Protein AF-A0A7S1T5D8-F1 (afdb_monomer_lite)

Sequence (136 aa):
GMKTPPPLPPPQSPDLTASLTPPLKPLHWEKIHRVAQGSLWVRGDGPKSMSPASSLEINSEELQSYFAVDSGKKAAPEAPVARQKRKSTAFLLDVRRTSNCEILLTSLKMSKTEVVAALMEMDEGKLNESAIESLR

Organism: NCBI:txid63592

Radius of gyration: 27.82 Å; chains: 1; bounding box: 82×66×57 Å

Structure (mmCIF, N/CA/C/O backbone):
data_AF-A0A7S1T5D8-F1
#
_entry.id   AF-A0A7S1T5D8-F1
#
loop_
_atom_site.group_PDB
_atom_site.id
_atom_site.type_symbol
_atom_site.label_atom_id
_atom_site.label_alt_id
_atom_site.label_comp_id
_atom_site.label_asym_id
_atom_site.label_entity_id
_atom_site.label_seq_id
_atom_site.pdbx_PDB_ins_code
_atom_site.Cartn_x
_atom_site.Cartn_y
_atom_site.Cartn_z
_atom_site.occupancy
_atom_site.B_iso_or_equiv
_atom_site.auth_seq_id
_atom_site.auth_comp_id
_atom_site.auth_asym_id
_atom_site.auth_atom_id
_atom_site.pdbx_PDB_model_num
ATOM 1 N N . GLY A 1 1 ? 58.047 -56.900 -4.799 1.00 42.66 1 GLY A N 1
ATOM 2 C CA . GLY A 1 1 ? 57.137 -56.069 -3.990 1.00 42.66 1 GLY A CA 1
ATOM 3 C C . GLY A 1 1 ? 56.621 -54.940 -4.850 1.00 42.66 1 GLY A C 1
ATOM 4 O O . GLY A 1 1 ? 57.409 -54.081 -5.219 1.00 42.66 1 GLY A O 1
ATOM 5 N N . MET A 1 2 ? 55.350 -54.991 -5.246 1.00 44.78 2 MET A N 1
ATOM 6 C CA . MET A 1 2 ? 54.724 -53.982 -6.107 1.00 44.78 2 MET A CA 1
ATOM 7 C C . MET A 1 2 ? 54.087 -52.907 -5.218 1.00 44.78 2 MET A C 1
ATOM 9 O O . MET A 1 2 ? 53.241 -53.223 -4.385 1.00 44.78 2 MET A O 1
ATOM 13 N N . LYS A 1 3 ? 54.546 -51.657 -5.339 1.00 48.62 3 LYS A N 1
ATOM 14 C CA . LYS A 1 3 ? 54.055 -50.506 -4.567 1.00 48.62 3 LYS A CA 1
ATOM 15 C C . LYS A 1 3 ? 52.807 -49.953 -5.266 1.00 48.62 3 LYS A C 1
ATOM 17 O O . LYS A 1 3 ? 52.883 -49.571 -6.430 1.00 48.62 3 LYS A O 1
ATOM 22 N N . THR A 1 4 ? 51.669 -49.948 -4.579 1.00 51.81 4 THR A N 1
ATOM 23 C CA . THR A 1 4 ? 50.396 -49.399 -5.071 1.00 51.81 4 THR A CA 1
ATOM 24 C C . THR A 1 4 ? 50.462 -47.869 -5.204 1.00 51.81 4 THR A C 1
ATOM 26 O O . THR A 1 4 ? 51.106 -47.227 -4.369 1.00 51.81 4 THR A O 1
ATOM 29 N N . PRO A 1 5 ? 49.816 -47.268 -6.221 1.00 56.50 5 PRO A N 1
ATOM 30 C CA . PRO A 1 5 ? 49.794 -45.818 -6.407 1.00 56.50 5 PRO A CA 1
ATOM 31 C C . PRO A 1 5 ? 48.958 -45.119 -5.315 1.00 56.50 5 PRO A C 1
ATOM 33 O O . PRO A 1 5 ? 48.063 -45.743 -4.739 1.00 56.50 5 PRO A O 1
ATOM 36 N N . PRO A 1 6 ? 49.249 -43.841 -5.001 1.00 64.62 6 PRO A N 1
ATOM 37 C CA . PRO A 1 6 ? 48.532 -43.096 -3.969 1.00 64.62 6 PRO A CA 1
ATOM 38 C C . PRO A 1 6 ? 47.072 -42.819 -4.377 1.00 64.62 6 PRO A C 1
ATOM 40 O O . PRO A 1 6 ? 46.776 -42.721 -5.570 1.00 64.62 6 PRO A O 1
ATOM 43 N N . PRO A 1 7 ? 46.154 -42.682 -3.403 1.00 58.78 7 PRO A N 1
ATOM 44 C CA . PRO A 1 7 ? 44.745 -42.430 -3.676 1.00 58.78 7 PRO A CA 1
ATOM 45 C C . PRO A 1 7 ? 44.529 -41.028 -4.262 1.00 58.78 7 PRO A C 1
ATOM 47 O O . PRO A 1 7 ? 45.154 -40.056 -3.835 1.00 58.78 7 PRO A O 1
ATOM 50 N N . LEU A 1 8 ? 43.621 -40.937 -5.238 1.00 61.69 8 LEU A N 1
ATOM 51 C CA . LEU A 1 8 ? 43.141 -39.677 -5.811 1.00 61.69 8 LEU A CA 1
ATOM 52 C C . LEU A 1 8 ? 42.489 -38.798 -4.726 1.00 61.69 8 LEU A C 1
ATOM 54 O O . LEU A 1 8 ? 41.802 -39.329 -3.848 1.00 61.69 8 LEU A O 1
ATOM 58 N N . PRO A 1 9 ? 42.658 -37.465 -4.785 1.00 61.59 9 PRO A N 1
ATOM 59 C CA . PRO A 1 9 ? 41.952 -36.555 -3.894 1.00 61.59 9 PRO A CA 1
ATOM 60 C C . PRO A 1 9 ? 40.428 -36.623 -4.128 1.00 61.59 9 PRO A C 1
ATOM 62 O O . PRO A 1 9 ? 39.990 -36.895 -5.250 1.00 61.59 9 PRO A O 1
ATOM 65 N N . PRO A 1 10 ? 39.610 -36.382 -3.087 1.00 63.03 10 PRO A N 1
ATOM 66 C CA . PRO A 1 10 ? 38.154 -36.406 -3.198 1.00 63.03 10 PRO A CA 1
ATOM 67 C C . PRO A 1 10 ? 37.639 -35.314 -4.154 1.00 63.03 10 PRO A C 1
ATOM 69 O O . PRO A 1 10 ? 38.288 -34.274 -4.301 1.00 63.03 10 PRO A O 1
ATOM 72 N N . PRO A 1 11 ? 36.470 -35.518 -4.794 1.00 48.41 11 PRO A N 1
ATOM 73 C CA . PRO A 1 11 ? 35.877 -34.530 -5.688 1.00 48.41 11 PRO A CA 1
ATOM 74 C C . PRO A 1 11 ? 35.616 -33.228 -4.926 1.00 48.41 11 PRO A C 1
ATOM 76 O O . PRO A 1 11 ? 34.910 -33.218 -3.917 1.00 48.41 11 PRO A O 1
ATOM 79 N N . GLN A 1 12 ? 36.195 -32.128 -5.411 1.00 47.19 12 GLN A N 1
ATOM 80 C CA . GLN A 1 12 ? 35.876 -30.791 -4.924 1.00 47.19 12 GLN A CA 1
ATOM 81 C C . GLN A 1 12 ? 34.388 -30.531 -5.180 1.00 47.19 12 GLN A C 1
ATOM 83 O O . GLN A 1 12 ? 33.923 -30.545 -6.320 1.00 47.19 12 GLN A O 1
ATOM 88 N N . SER A 1 13 ? 33.631 -30.330 -4.104 1.00 48.41 13 SER A N 1
ATOM 89 C CA . SER A 1 13 ? 32.276 -29.787 -4.154 1.00 48.41 13 SER A CA 1
ATOM 90 C C . SER A 1 13 ? 32.291 -28.428 -4.866 1.00 48.41 13 SER A C 1
ATOM 92 O O . SER A 1 13 ? 33.237 -27.667 -4.648 1.00 48.41 13 SER A O 1
ATOM 94 N N . PRO A 1 14 ? 31.278 -28.102 -5.692 1.00 43.59 14 PRO A N 1
ATOM 95 C CA . PRO A 1 14 ? 31.227 -26.824 -6.385 1.00 43.59 14 PRO A CA 1
ATOM 96 C C . PRO A 1 14 ? 31.267 -25.693 -5.360 1.00 43.59 14 PRO A C 1
ATOM 98 O O . PRO A 1 14 ? 30.505 -25.685 -4.391 1.00 43.59 14 PRO A O 1
ATOM 101 N N . ASP A 1 15 ? 32.196 -24.775 -5.587 1.00 37.31 15 ASP A N 1
ATOM 102 C CA . ASP A 1 15 ? 32.390 -23.565 -4.812 1.00 37.31 15 ASP A CA 1
ATOM 103 C C . ASP A 1 15 ? 31.095 -22.742 -4.857 1.00 37.31 15 ASP A C 1
ATOM 105 O O . ASP A 1 15 ? 30.775 -22.089 -5.851 1.00 37.31 15 ASP A O 1
ATOM 109 N N . LEU A 1 16 ? 30.294 -22.828 -3.793 1.00 43.34 16 LEU A N 1
ATOM 110 C CA . LEU A 1 16 ? 29.169 -21.931 -3.563 1.00 43.34 16 LEU A CA 1
ATOM 111 C C . LEU A 1 16 ? 29.735 -20.592 -3.083 1.00 43.34 16 LEU A C 1
ATOM 113 O O . LEU A 1 16 ? 29.491 -20.167 -1.952 1.00 43.34 16 LEU A O 1
ATOM 117 N N . THR A 1 17 ? 30.461 -19.898 -3.957 1.00 41.91 17 THR A N 1
ATOM 118 C CA . THR A 1 17 ? 30.641 -18.451 -3.849 1.00 41.91 17 THR A CA 1
ATOM 119 C C . THR A 1 17 ? 29.298 -17.798 -4.167 1.00 41.91 17 THR A C 1
ATOM 121 O O . THR A 1 17 ? 29.062 -17.214 -5.222 1.00 41.91 17 THR A O 1
ATOM 124 N N . ALA A 1 18 ? 28.360 -17.926 -3.227 1.00 48.72 18 ALA A N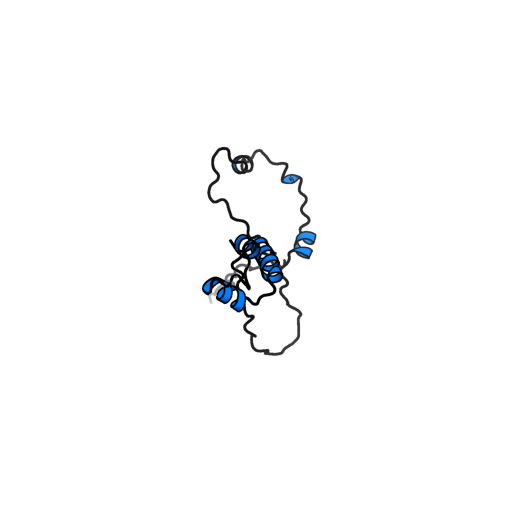 1
ATOM 125 C CA . ALA A 1 18 ? 27.233 -17.022 -3.151 1.00 48.72 18 ALA A CA 1
ATOM 126 C C . ALA A 1 18 ? 27.824 -15.612 -3.064 1.00 48.72 18 ALA A C 1
ATOM 128 O O . ALA A 1 18 ? 28.527 -15.296 -2.103 1.00 48.72 18 ALA A O 1
ATOM 129 N N . SER A 1 19 ? 27.592 -14.817 -4.109 1.00 49.09 19 SER A N 1
ATOM 130 C CA . SER A 1 19 ? 27.976 -13.411 -4.195 1.00 49.09 19 SER A CA 1
ATOM 131 C C . SER A 1 19 ? 27.825 -12.739 -2.829 1.00 49.09 19 SER A C 1
ATOM 133 O O . SER A 1 19 ? 26.723 -12.683 -2.286 1.00 49.09 19 SER A O 1
ATOM 135 N N . LEU A 1 20 ? 28.930 -12.241 -2.268 1.00 57.38 20 LEU A N 1
ATOM 136 C CA . LEU A 1 20 ? 28.990 -11.557 -0.967 1.00 57.38 20 LEU A CA 1
ATOM 137 C C . LEU A 1 20 ? 28.172 -10.248 -0.926 1.00 57.38 20 LEU A C 1
ATOM 139 O O . LEU A 1 20 ? 28.150 -9.561 0.092 1.00 57.38 20 LEU A O 1
ATOM 143 N N . THR A 1 21 ? 27.492 -9.895 -2.016 1.00 63.81 21 THR A N 1
ATOM 144 C CA . THR A 1 21 ? 26.611 -8.734 -2.108 1.00 63.81 21 THR A CA 1
ATOM 145 C C . THR A 1 21 ? 25.287 -9.001 -1.386 1.00 63.81 21 THR A C 1
ATOM 147 O O . THR A 1 21 ? 24.628 -10.003 -1.692 1.00 63.81 21 THR A O 1
ATOM 150 N N . PRO A 1 22 ? 24.848 -8.120 -0.469 1.00 71.31 22 PRO A N 1
ATOM 151 C CA . PRO A 1 22 ? 23.545 -8.261 0.165 1.00 71.31 22 PRO A CA 1
ATOM 152 C C . PRO A 1 22 ? 22.445 -8.291 -0.908 1.00 71.31 22 PRO A C 1
ATOM 154 O O . PRO A 1 22 ? 22.502 -7.520 -1.870 1.00 71.31 22 PRO A O 1
ATOM 157 N N . PRO A 1 23 ? 21.451 -9.187 -0.783 1.00 78.56 23 PRO A N 1
ATOM 158 C CA . PRO A 1 23 ? 20.387 -9.281 -1.768 1.00 78.56 23 PRO A CA 1
ATOM 159 C C . PRO A 1 23 ? 19.598 -7.974 -1.792 1.00 78.56 23 PRO A C 1
ATOM 161 O O . PRO A 1 23 ? 19.351 -7.371 -0.749 1.00 78.56 23 PRO A O 1
ATOM 164 N N . LEU A 1 24 ? 19.192 -7.540 -2.979 1.00 85.25 24 LEU A N 1
ATOM 165 C CA . LEU A 1 24 ? 18.357 -6.356 -3.141 1.00 85.25 24 LEU A CA 1
ATOM 166 C C . LEU A 1 24 ? 16.900 -6.669 -2.791 1.00 85.25 24 LEU A C 1
ATOM 168 O O . LEU A 1 24 ? 16.438 -7.809 -2.903 1.00 85.25 24 LEU A O 1
ATOM 172 N N . LYS A 1 25 ? 16.161 -5.638 -2.386 1.00 84.69 25 LYS A N 1
ATOM 173 C CA . LYS A 1 25 ? 14.712 -5.695 -2.196 1.00 84.69 25 LYS A CA 1
ATOM 174 C C . LYS A 1 25 ? 14.058 -6.144 -3.512 1.00 84.69 25 LYS A C 1
ATOM 176 O O . LYS A 1 25 ? 14.425 -5.637 -4.575 1.00 84.69 25 LYS A O 1
ATOM 181 N N . PRO A 1 26 ? 13.114 -7.098 -3.468 1.00 83.38 26 PRO A N 1
ATOM 182 C CA . PRO A 1 26 ? 12.501 -7.628 -4.676 1.00 83.38 26 PRO A CA 1
ATOM 183 C C . PRO A 1 26 ? 11.710 -6.546 -5.416 1.00 83.38 26 PRO A C 1
ATOM 185 O O . PRO A 1 26 ? 10.956 -5.780 -4.816 1.00 83.38 26 PRO A O 1
ATOM 188 N N . LEU A 1 27 ? 11.848 -6.521 -6.741 1.00 84.00 27 LEU A N 1
ATOM 189 C CA . LEU A 1 27 ? 11.000 -5.715 -7.609 1.00 84.00 27 LEU A CA 1
ATOM 190 C C . LEU A 1 27 ? 9.712 -6.493 -7.895 1.00 84.00 27 LEU A C 1
ATOM 192 O O . LEU A 1 27 ? 9.740 -7.539 -8.540 1.00 84.00 27 LEU A O 1
ATOM 196 N N . HIS A 1 28 ? 8.578 -5.977 -7.431 1.00 78.38 28 HIS A N 1
ATOM 197 C CA . HIS A 1 28 ? 7.259 -6.613 -7.554 1.00 78.38 28 HIS A CA 1
ATOM 198 C C . HIS A 1 28 ? 6.561 -6.326 -8.892 1.00 78.38 28 HIS A C 1
ATOM 200 O O . HIS A 1 28 ? 5.350 -6.144 -8.952 1.00 78.38 28 HIS A O 1
ATOM 206 N N . TRP A 1 29 ? 7.326 -6.239 -9.974 1.00 89.00 29 TRP A N 1
ATOM 207 C CA . TRP A 1 29 ? 6.773 -6.083 -11.314 1.00 89.00 29 TRP A CA 1
ATOM 208 C C . TRP A 1 29 ? 6.014 -7.330 -11.784 1.00 89.00 29 TRP A C 1
ATOM 210 O O . TRP A 1 29 ? 6.421 -8.467 -11.528 1.00 89.00 29 TRP A O 1
ATOM 220 N N . GLU A 1 30 ? 4.930 -7.111 -12.524 1.00 81.25 30 GLU A N 1
ATOM 221 C CA . GLU A 1 30 ? 4.280 -8.174 -13.281 1.00 81.25 30 GLU A CA 1
ATOM 222 C C . GLU A 1 30 ? 5.087 -8.462 -14.543 1.00 81.25 30 GLU A C 1
ATOM 224 O O . GLU A 1 30 ? 5.337 -7.588 -15.375 1.00 81.25 30 GLU A O 1
ATOM 229 N N . LYS A 1 31 ? 5.516 -9.714 -14.682 1.00 84.00 31 LYS A N 1
ATOM 230 C CA . LYS A 1 31 ? 6.280 -10.151 -15.847 1.00 84.00 31 LYS A CA 1
ATOM 231 C C . LYS A 1 31 ? 5.337 -10.368 -17.025 1.00 84.00 31 LYS A C 1
ATOM 233 O O . LYS A 1 31 ? 4.324 -11.057 -16.909 1.00 84.00 31 LYS A O 1
ATOM 238 N N . ILE A 1 32 ? 5.704 -9.835 -18.185 1.00 83.31 32 ILE A N 1
ATOM 239 C CA . ILE A 1 32 ? 4.998 -10.100 -19.439 1.00 83.31 32 ILE A CA 1
ATOM 240 C C . ILE A 1 32 ? 5.487 -11.449 -19.975 1.00 83.31 32 ILE A C 1
ATOM 242 O O . ILE A 1 32 ? 6.639 -11.589 -20.368 1.00 83.31 32 ILE A O 1
ATOM 246 N N . HIS A 1 33 ? 4.611 -12.455 -19.976 1.00 79.75 33 HIS A N 1
ATOM 247 C CA . HIS A 1 33 ? 4.958 -13.836 -20.347 1.00 79.75 33 HIS A CA 1
ATOM 248 C C . HIS A 1 33 ? 4.943 -14.084 -21.861 1.00 79.75 33 HIS A C 1
ATOM 250 O O . HIS A 1 33 ? 5.528 -15.050 -22.346 1.00 79.75 33 HIS A O 1
ATOM 256 N N . ARG A 1 34 ? 4.253 -13.225 -22.618 1.00 81.25 34 ARG A N 1
ATOM 257 C CA . ARG A 1 34 ? 4.201 -13.273 -24.077 1.00 81.25 34 ARG A CA 1
ATOM 258 C C . ARG A 1 34 ? 4.196 -11.859 -24.618 1.00 81.25 34 ARG A C 1
ATOM 260 O O . ARG A 1 34 ? 3.316 -11.069 -24.286 1.00 81.25 34 ARG A O 1
ATOM 267 N N . VAL A 1 35 ? 5.156 -11.563 -25.479 1.00 76.94 35 VAL A N 1
ATOM 268 C CA . VAL A 1 35 ? 5.207 -10.283 -26.166 1.00 76.94 35 VAL A CA 1
ATOM 269 C C . VAL A 1 35 ? 4.372 -10.381 -27.446 1.00 76.94 35 VAL A C 1
ATOM 271 O O . VAL A 1 35 ? 4.649 -11.207 -28.312 1.00 76.94 35 VAL A O 1
ATOM 274 N N . ALA A 1 36 ? 3.318 -9.570 -27.555 1.00 77.19 36 ALA A N 1
ATOM 275 C CA . ALA A 1 36 ? 2.519 -9.473 -28.775 1.00 77.19 36 ALA A CA 1
ATOM 276 C C . ALA A 1 36 ? 3.301 -8.736 -29.873 1.00 77.19 36 ALA A C 1
ATOM 278 O O . ALA A 1 36 ? 3.959 -7.737 -29.585 1.00 77.19 36 ALA A O 1
ATOM 279 N N . GLN A 1 37 ? 3.210 -9.187 -31.128 1.00 73.44 37 GLN A N 1
ATOM 280 C CA . GLN A 1 37 ? 3.799 -8.466 -32.260 1.00 73.44 37 GLN A CA 1
ATOM 281 C C . GLN A 1 37 ? 3.246 -7.034 -32.331 1.00 73.44 37 GLN A C 1
ATOM 283 O O . GLN A 1 37 ? 2.049 -6.818 -32.165 1.00 73.44 37 GLN A O 1
ATOM 288 N N . GLY A 1 38 ? 4.130 -6.052 -32.524 1.00 74.94 38 GLY A N 1
ATOM 289 C CA . GLY A 1 38 ? 3.781 -4.627 -32.452 1.00 74.94 38 GLY A CA 1
ATOM 290 C C . GLY A 1 38 ? 3.793 -4.029 -31.039 1.00 74.94 38 GLY A C 1
ATOM 291 O O . GLY A 1 38 ? 3.614 -2.824 -30.892 1.00 74.94 38 GLY A O 1
ATOM 292 N N . SER A 1 39 ? 4.049 -4.828 -29.998 1.00 75.25 39 SER A N 1
ATOM 293 C CA . SER A 1 39 ? 4.318 -4.312 -28.654 1.00 75.25 39 SER A CA 1
ATOM 294 C C . SER A 1 39 ? 5.674 -3.606 -28.596 1.00 75.25 39 SER A C 1
ATOM 296 O O . SER A 1 39 ? 6.630 -4.014 -29.256 1.00 75.25 39 SER A O 1
ATOM 298 N N . LEU A 1 40 ? 5.784 -2.582 -27.746 1.00 74.56 40 LEU A N 1
ATOM 299 C CA . LEU A 1 40 ? 7.038 -1.857 -27.502 1.00 74.56 40 LEU A CA 1
ATOM 300 C C . LEU A 1 40 ? 8.166 -2.776 -27.008 1.00 74.56 40 LEU A C 1
ATOM 302 O O . LEU A 1 40 ? 9.337 -2.483 -27.230 1.00 74.56 40 LEU A O 1
ATOM 306 N N . TRP A 1 41 ? 7.816 -3.916 -26.406 1.00 73.94 41 TRP A N 1
ATOM 307 C CA . TRP A 1 41 ? 8.770 -4.925 -25.952 1.00 73.94 41 TRP A CA 1
ATOM 308 C C . TRP A 1 41 ? 9.390 -5.753 -27.097 1.00 73.94 41 TRP A C 1
ATOM 310 O O . TRP A 1 41 ? 10.480 -6.267 -26.906 1.00 73.94 41 TRP A O 1
ATOM 320 N N . VAL A 1 42 ? 8.763 -5.826 -28.286 1.00 69.44 42 VAL A N 1
ATOM 321 C CA . VAL A 1 42 ? 9.281 -6.547 -29.487 1.00 69.44 42 VAL A CA 1
ATOM 322 C C . VAL A 1 42 ? 10.472 -5.829 -30.123 1.00 69.44 42 VAL A C 1
ATOM 324 O O . VAL A 1 42 ? 11.201 -6.383 -30.941 1.00 69.44 42 VAL A O 1
ATOM 327 N N . ARG A 1 43 ? 10.642 -4.538 -29.823 1.00 58.53 43 ARG A N 1
ATOM 328 C CA . ARG A 1 43 ? 11.700 -3.720 -30.425 1.00 58.53 43 ARG A CA 1
ATOM 329 C C . ARG A 1 43 ? 13.012 -3.785 -29.637 1.00 58.53 43 ARG A C 1
ATOM 331 O O . ARG A 1 43 ? 14.020 -3.274 -30.117 1.00 58.53 43 ARG A O 1
ATOM 338 N N . GLY A 1 44 ? 13.002 -4.396 -28.450 1.00 54.81 44 GLY A N 1
ATOM 339 C CA . GLY A 1 44 ? 14.127 -4.392 -27.512 1.00 54.81 44 GLY A CA 1
ATOM 340 C C . GLY A 1 44 ? 15.058 -5.605 -27.584 1.00 54.81 44 GLY A C 1
ATOM 341 O O . GLY A 1 44 ? 16.105 -5.579 -26.947 1.00 54.81 44 GLY A O 1
ATOM 342 N N . ASP A 1 45 ? 14.709 -6.651 -28.335 1.00 53.34 45 ASP A N 1
ATOM 343 C CA . ASP A 1 45 ? 15.350 -7.974 -28.270 1.00 53.34 45 ASP A CA 1
ATOM 344 C C . ASP A 1 45 ? 15.935 -8.472 -29.608 1.00 53.34 45 ASP A C 1
ATOM 346 O O . ASP A 1 45 ? 16.300 -9.638 -29.755 1.00 53.34 45 ASP A O 1
ATOM 350 N N . GLY A 1 46 ? 16.121 -7.583 -30.588 1.00 47.12 46 GLY A N 1
ATOM 351 C CA . GLY A 1 46 ? 16.927 -7.886 -31.773 1.00 47.12 46 GLY A CA 1
ATOM 352 C C . GLY A 1 46 ? 18.434 -7.741 -31.489 1.00 47.12 46 GLY A C 1
ATOM 353 O O . GLY A 1 46 ? 18.839 -6.693 -30.983 1.00 47.12 46 GLY A O 1
ATOM 354 N N . PRO A 1 47 ? 19.311 -8.682 -31.906 1.00 49.38 47 PRO A N 1
ATOM 355 C CA . PRO A 1 47 ? 20.769 -8.617 -31.691 1.00 49.38 47 PRO A CA 1
ATOM 356 C C . PRO A 1 47 ? 21.486 -7.497 -32.487 1.00 49.38 47 PRO A C 1
ATOM 358 O O . PRO A 1 47 ? 22.693 -7.553 -32.700 1.00 49.38 47 PRO A O 1
ATOM 361 N N . LYS A 1 48 ? 20.755 -6.478 -32.959 1.00 51.25 48 LYS A N 1
ATOM 362 C CA . LYS A 1 48 ? 21.259 -5.348 -33.758 1.00 51.25 48 LYS A CA 1
ATOM 363 C C . LYS A 1 48 ? 20.740 -3.967 -33.330 1.00 51.25 48 LYS A C 1
ATOM 365 O O . LYS A 1 48 ? 21.017 -2.999 -34.026 1.00 51.25 48 LYS A O 1
ATOM 370 N N . SER A 1 49 ? 20.044 -3.840 -32.197 1.00 45.25 49 SER A N 1
ATOM 371 C CA . SER A 1 49 ? 19.676 -2.526 -31.639 1.00 45.25 49 SER A CA 1
ATOM 372 C C . SER A 1 49 ? 20.134 -2.407 -30.188 1.00 45.25 49 SER A C 1
ATOM 374 O O . SER A 1 49 ? 19.329 -2.343 -29.265 1.00 45.25 49 SER A O 1
ATOM 376 N N . MET A 1 50 ? 21.449 -2.383 -29.981 1.00 47.38 50 MET A N 1
ATOM 377 C CA . MET A 1 50 ? 21.999 -1.810 -28.755 1.00 47.38 50 MET A CA 1
ATOM 378 C C . MET A 1 50 ? 21.889 -0.278 -28.840 1.00 47.38 50 MET A C 1
ATOM 380 O O . MET A 1 50 ? 22.137 0.286 -29.902 1.00 47.38 50 MET A O 1
ATOM 384 N N . SER A 1 51 ? 21.580 0.350 -27.699 1.00 48.00 51 SER A N 1
ATOM 385 C CA . SER A 1 51 ? 21.490 1.799 -27.422 1.00 48.00 51 SER A CA 1
ATOM 386 C C . SER A 1 51 ? 20.098 2.412 -27.637 1.00 48.00 51 SER A C 1
ATOM 388 O O . SER A 1 51 ? 19.707 2.655 -28.776 1.00 48.00 51 SER A O 1
ATOM 390 N N . PRO A 1 52 ? 19.308 2.610 -26.554 1.00 49.38 52 PRO A N 1
ATOM 391 C CA . PRO A 1 52 ? 19.690 3.514 -25.454 1.00 49.38 52 PRO A CA 1
ATOM 392 C C . PRO A 1 52 ? 19.927 2.856 -24.082 1.00 49.38 52 PRO A C 1
ATOM 394 O O . PRO A 1 52 ? 20.309 3.543 -23.140 1.00 49.38 52 PRO A O 1
ATOM 397 N N . ALA A 1 53 ? 19.748 1.537 -23.937 1.00 51.28 53 ALA A N 1
ATOM 398 C CA . ALA A 1 53 ? 20.014 0.853 -22.662 1.00 51.28 53 ALA A CA 1
ATOM 399 C C . ALA A 1 53 ? 21.512 0.824 -22.287 1.00 51.28 53 ALA A C 1
ATOM 401 O O . ALA A 1 53 ? 21.850 0.753 -21.113 1.00 51.28 53 ALA A O 1
ATOM 402 N N . SER A 1 54 ? 22.411 0.946 -23.268 1.00 49.97 54 SER A N 1
ATOM 403 C CA . SER A 1 54 ? 23.859 1.075 -23.050 1.00 49.97 54 SER A CA 1
ATOM 404 C C . SER A 1 54 ? 24.302 2.479 -22.618 1.00 49.97 54 SER A C 1
ATOM 406 O O . SER A 1 54 ? 25.488 2.682 -22.400 1.00 49.97 54 SER A O 1
ATOM 408 N N . SER A 1 55 ? 23.381 3.447 -22.512 1.00 50.03 55 SER A N 1
ATOM 409 C CA . SER A 1 55 ? 23.675 4.793 -21.996 1.00 50.03 55 SER A CA 1
ATOM 410 C C . SER A 1 55 ? 23.303 4.963 -20.523 1.00 50.03 55 SER A C 1
ATOM 412 O O . SER A 1 55 ? 23.609 6.003 -19.942 1.00 50.03 55 SER A O 1
ATOM 414 N N . LEU A 1 56 ? 22.609 3.992 -19.923 1.00 56.97 56 LEU A N 1
ATOM 415 C CA . LEU A 1 56 ? 22.241 4.075 -18.518 1.00 56.97 56 LEU A CA 1
ATOM 416 C C . LEU A 1 56 ? 23.362 3.451 -17.687 1.00 56.97 56 LEU A C 1
ATOM 418 O O . LEU A 1 56 ? 23.363 2.253 -17.407 1.00 56.97 56 LEU A O 1
ATOM 422 N N . GLU A 1 57 ? 24.341 4.274 -17.324 1.00 76.62 57 GLU A N 1
ATOM 423 C CA . GLU A 1 57 ? 25.345 3.920 -16.323 1.00 76.62 57 GLU A CA 1
ATOM 424 C C . GLU A 1 57 ? 24.659 3.842 -14.954 1.00 76.62 57 GLU A C 1
ATOM 426 O O . GLU A 1 57 ? 24.548 4.821 -14.221 1.00 76.62 57 GLU A O 1
ATOM 431 N N . ILE A 1 58 ? 24.114 2.671 -14.627 1.00 79.31 58 ILE A N 1
ATOM 432 C CA . ILE A 1 58 ? 23.539 2.415 -13.307 1.00 79.31 58 ILE A CA 1
ATOM 433 C C . ILE A 1 58 ? 24.691 2.118 -12.349 1.00 79.31 58 ILE A C 1
ATOM 435 O O . ILE A 1 58 ? 25.363 1.094 -12.479 1.00 79.31 58 ILE A O 1
ATOM 439 N N . ASN A 1 59 ? 24.891 2.984 -11.356 1.00 85.12 59 ASN A N 1
ATOM 440 C CA . ASN A 1 59 ? 25.844 2.731 -10.285 1.00 85.12 59 ASN A CA 1
ATOM 441 C C . ASN A 1 59 ? 25.329 1.599 -9.376 1.00 85.12 59 ASN A C 1
ATOM 443 O O . ASN A 1 59 ? 24.363 1.756 -8.626 1.00 85.12 59 ASN A O 1
ATOM 447 N N . SER A 1 60 ? 25.985 0.440 -9.433 1.00 80.38 60 SER A N 1
ATOM 448 C CA . SER A 1 60 ? 25.603 -0.731 -8.641 1.00 80.38 60 SER A CA 1
ATOM 449 C C . SER A 1 60 ? 25.824 -0.553 -7.138 1.00 80.38 60 SER A C 1
ATOM 451 O O . SER A 1 60 ? 25.074 -1.131 -6.355 1.00 80.38 60 SER A O 1
ATOM 453 N N . GLU A 1 61 ? 26.828 0.225 -6.726 1.00 84.38 61 GLU A N 1
ATOM 454 C CA . GLU A 1 61 ? 27.129 0.468 -5.307 1.00 84.38 61 GLU A CA 1
ATOM 455 C C . GLU A 1 61 ? 26.054 1.346 -4.662 1.00 84.38 61 GLU A C 1
ATOM 457 O O . GLU A 1 61 ? 25.563 1.055 -3.571 1.00 84.38 61 GLU A O 1
ATOM 462 N N . GLU A 1 62 ? 25.619 2.380 -5.382 1.00 84.19 62 GLU A N 1
ATOM 463 C CA . GLU A 1 62 ? 24.514 3.249 -4.978 1.00 84.19 62 GLU A CA 1
ATOM 464 C C . GLU A 1 62 ? 23.206 2.458 -4.853 1.00 84.19 62 GLU A C 1
ATOM 466 O O . GLU A 1 62 ? 22.492 2.539 -3.849 1.00 84.19 62 GLU A O 1
ATOM 471 N N . LEU A 1 63 ? 22.921 1.613 -5.847 1.00 86.81 63 LEU A N 1
ATOM 472 C CA . LEU A 1 63 ? 21.728 0.776 -5.848 1.00 86.81 63 LEU A CA 1
ATOM 473 C C . LEU A 1 63 ? 21.737 -0.217 -4.676 1.00 86.81 63 LEU A C 1
ATOM 475 O O . LEU A 1 63 ? 20.705 -0.431 -4.038 1.00 86.81 63 LEU A O 1
ATOM 479 N N . GLN A 1 64 ? 22.902 -0.771 -4.333 1.00 85.31 64 GLN A N 1
ATOM 480 C CA . GLN A 1 64 ? 23.066 -1.576 -3.123 1.00 85.31 64 GLN A CA 1
ATOM 481 C C . GLN A 1 64 ? 22.840 -0.755 -1.850 1.00 85.31 64 GLN A C 1
ATOM 483 O O . GLN A 1 64 ? 22.126 -1.224 -0.969 1.00 85.31 64 GLN A O 1
ATOM 488 N N . SER A 1 65 ? 23.368 0.468 -1.757 1.00 83.44 65 SER A N 1
ATOM 489 C CA . SER A 1 65 ? 23.190 1.327 -0.577 1.00 83.44 65 SER A CA 1
ATOM 490 C C . SER A 1 65 ? 21.712 1.597 -0.259 1.00 83.44 65 SER A C 1
ATOM 492 O O . SER A 1 65 ? 21.295 1.497 0.895 1.00 83.44 65 SER A O 1
ATOM 494 N N . TYR A 1 66 ? 20.892 1.864 -1.280 1.00 85.69 66 TYR A N 1
ATOM 495 C CA . TYR A 1 66 ? 19.475 2.191 -1.085 1.00 85.69 66 TYR A CA 1
ATOM 496 C C . TYR A 1 66 ? 18.551 0.967 -1.007 1.00 85.69 66 TYR A C 1
ATOM 498 O O . TYR A 1 66 ? 17.555 0.958 -0.264 1.00 85.69 66 TYR A O 1
ATOM 506 N N . PHE A 1 67 ? 18.848 -0.076 -1.785 1.00 85.75 67 PHE A N 1
ATOM 507 C CA . PHE A 1 67 ? 17.932 -1.196 -1.996 1.00 85.75 67 PHE A CA 1
ATOM 508 C C . PHE A 1 67 ? 18.415 -2.525 -1.431 1.00 85.75 67 PHE A C 1
ATOM 510 O O . PHE A 1 67 ? 17.662 -3.492 -1.531 1.00 85.75 67 PHE A O 1
ATOM 517 N N . ALA A 1 68 ? 19.589 -2.615 -0.805 1.00 87.25 68 ALA A N 1
ATOM 518 C CA . ALA A 1 68 ? 19.964 -3.822 -0.075 1.00 87.25 68 ALA A CA 1
ATOM 519 C C . ALA A 1 68 ? 18.920 -4.162 1.002 1.00 87.25 68 ALA A C 1
ATOM 521 O O . ALA A 1 68 ? 18.326 -3.301 1.660 1.00 87.25 68 ALA A O 1
ATOM 522 N N . VAL A 1 69 ? 18.672 -5.456 1.168 1.00 80.62 69 VAL A N 1
ATOM 523 C CA . VAL A 1 69 ? 17.930 -5.991 2.303 1.00 80.62 69 VAL A CA 1
ATOM 524 C C . VAL A 1 69 ? 18.855 -5.936 3.511 1.00 80.62 69 VAL A C 1
ATOM 526 O O . VAL A 1 69 ? 19.931 -6.532 3.490 1.00 80.62 69 VAL A O 1
ATOM 529 N N . ASP A 1 70 ? 18.411 -5.280 4.584 1.00 73.56 70 ASP A N 1
ATOM 530 C CA . ASP A 1 70 ? 19.076 -5.333 5.884 1.00 73.56 70 ASP A CA 1
ATOM 531 C C . ASP A 1 70 ? 19.044 -6.771 6.422 1.00 73.56 70 ASP A C 1
ATOM 533 O O . ASP A 1 70 ? 18.157 -7.195 7.173 1.00 73.56 70 ASP A O 1
ATOM 537 N N . SER A 1 71 ? 20.037 -7.572 6.039 1.00 61.81 71 SER A N 1
ATOM 538 C CA . SER A 1 71 ? 20.344 -8.802 6.748 1.00 61.81 71 SER A CA 1
ATOM 539 C C . SER A 1 71 ? 20.943 -8.358 8.073 1.00 61.81 71 SER A C 1
ATOM 541 O O . SER A 1 71 ? 22.132 -8.072 8.122 1.00 61.81 71 SER A O 1
ATOM 543 N N . GLY A 1 72 ? 20.124 -8.213 9.117 1.00 54.66 72 GLY A N 1
ATOM 544 C CA . GLY A 1 72 ? 20.523 -7.751 10.453 1.00 54.66 72 GLY A CA 1
ATOM 545 C C . GLY A 1 72 ? 21.550 -8.643 11.167 1.00 54.66 72 GLY A C 1
ATOM 546 O O . GLY A 1 72 ? 21.323 -9.073 12.293 1.00 54.66 72 GLY A O 1
ATOM 547 N N . LYS A 1 73 ? 22.687 -8.925 10.531 1.00 50.72 73 LYS A N 1
ATOM 548 C CA . LYS A 1 73 ? 23.896 -9.496 11.102 1.00 50.72 73 LYS A CA 1
ATOM 549 C C . LYS A 1 73 ? 24.676 -8.358 11.759 1.00 50.72 73 LYS A C 1
ATOM 551 O O . LYS A 1 73 ? 25.797 -8.051 11.372 1.00 50.72 73 LYS A O 1
ATOM 556 N N 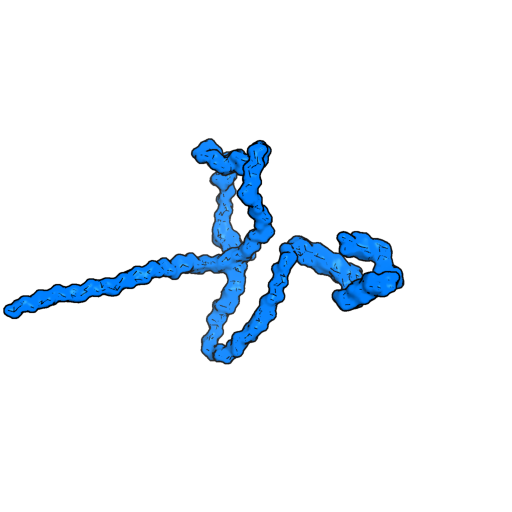. LYS A 1 74 ? 24.093 -7.734 12.786 1.00 42.19 74 LYS A N 1
ATOM 557 C CA . LYS A 1 74 ? 24.951 -7.234 13.860 1.00 42.19 74 LYS A CA 1
ATOM 558 C C . LYS A 1 74 ? 25.474 -8.483 14.551 1.00 42.19 74 LYS A C 1
ATOM 560 O O . LYS A 1 74 ? 24.703 -9.210 15.171 1.00 42.19 74 LYS A O 1
ATOM 565 N N . ALA A 1 75 ? 26.755 -8.765 14.348 1.00 46.50 75 ALA A N 1
ATOM 566 C CA . ALA A 1 75 ? 27.489 -9.729 15.142 1.00 46.50 75 ALA A CA 1
ATOM 567 C C . ALA A 1 75 ? 27.355 -9.319 16.616 1.00 46.50 75 ALA A C 1
ATOM 569 O O . ALA A 1 75 ? 28.001 -8.379 17.070 1.00 46.50 75 ALA A O 1
ATOM 570 N N . ALA A 1 76 ? 26.449 -9.974 17.333 1.00 37.38 76 ALA A N 1
ATOM 571 C CA . ALA A 1 76 ? 26.446 -10.005 18.783 1.00 37.38 76 ALA A CA 1
ATOM 572 C C . ALA A 1 76 ? 26.963 -11.397 19.176 1.00 37.38 76 ALA A C 1
ATOM 574 O O . ALA A 1 76 ? 26.469 -12.387 18.624 1.00 37.38 76 ALA A O 1
ATOM 575 N N . PRO A 1 77 ? 27.981 -11.489 20.046 1.00 46.38 77 PRO A N 1
ATOM 576 C CA . PRO A 1 77 ? 28.542 -12.767 20.449 1.00 46.38 77 PRO A CA 1
ATOM 577 C C . PRO A 1 77 ? 27.521 -13.535 21.299 1.00 46.38 77 PRO A C 1
ATOM 579 O O . PRO A 1 77 ? 26.911 -12.963 22.196 1.00 46.38 77 PRO A O 1
ATOM 582 N N . GLU A 1 78 ? 27.352 -14.819 20.976 1.00 50.69 78 GLU A N 1
ATOM 583 C CA . GLU A 1 78 ? 26.949 -15.900 21.887 1.00 50.69 78 GLU A CA 1
ATOM 584 C C . GLU A 1 78 ? 25.803 -15.587 22.874 1.00 50.69 78 GLU A C 1
ATOM 586 O O . GLU A 1 78 ? 26.015 -15.264 24.040 1.00 50.69 78 GLU A O 1
ATOM 591 N N . ALA A 1 79 ? 24.561 -15.800 22.436 1.00 39.56 79 ALA A N 1
ATOM 592 C CA . ALA A 1 79 ? 23.481 -16.208 23.334 1.00 39.56 79 ALA A CA 1
ATOM 593 C C . ALA A 1 79 ? 22.465 -17.056 22.549 1.00 39.56 79 ALA A C 1
ATOM 595 O O . ALA A 1 79 ? 22.062 -16.644 21.455 1.00 39.56 79 ALA A O 1
ATOM 596 N N . PRO A 1 80 ? 22.003 -18.214 23.066 1.00 48.25 80 PRO A N 1
ATOM 597 C CA . PRO A 1 80 ? 20.966 -19.012 22.427 1.00 48.25 80 PRO A CA 1
ATOM 598 C C . PRO A 1 80 ? 19.618 -18.338 22.693 1.00 48.25 80 PRO A C 1
ATOM 600 O O . PRO A 1 80 ? 1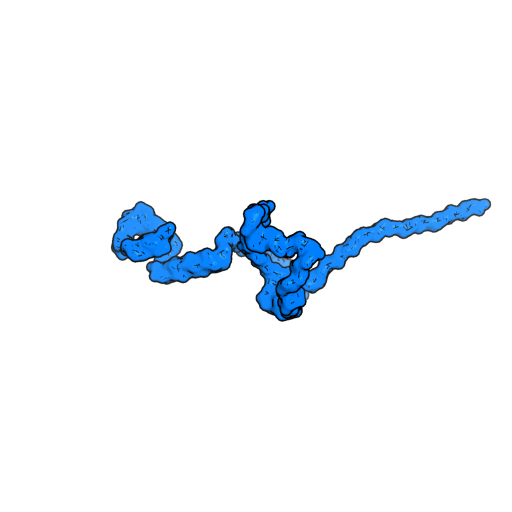8.784 -18.820 23.457 1.00 48.25 80 PRO A O 1
ATOM 603 N N . VAL A 1 81 ? 19.409 -17.165 22.099 1.00 43.91 81 VAL A N 1
ATOM 604 C CA . VAL A 1 81 ? 18.122 -16.490 22.167 1.00 43.91 81 VAL A CA 1
ATOM 605 C C . VAL A 1 81 ? 17.206 -17.253 21.236 1.00 43.91 81 VAL A C 1
ATOM 607 O O . VAL A 1 81 ? 17.379 -17.248 20.014 1.00 43.91 81 VAL A O 1
ATOM 610 N N . ALA A 1 82 ? 16.271 -17.965 21.867 1.00 47.38 82 ALA A N 1
ATOM 611 C CA . ALA A 1 82 ? 15.109 -18.584 21.267 1.00 47.38 82 ALA A CA 1
ATOM 612 C C . ALA A 1 82 ? 14.729 -17.831 19.999 1.00 47.38 82 ALA A C 1
ATOM 614 O O . ALA A 1 82 ? 14.498 -16.623 20.042 1.00 47.38 82 ALA A O 1
ATOM 615 N N . ARG A 1 83 ? 14.716 -18.558 18.877 1.00 50.28 83 ARG A N 1
ATOM 616 C CA . ARG A 1 83 ? 14.280 -18.095 17.564 1.00 50.28 83 ARG A CA 1
ATOM 617 C C . ARG A 1 83 ? 12.891 -17.498 17.738 1.00 50.28 83 ARG A C 1
ATOM 619 O O . ARG A 1 83 ? 11.889 -18.199 17.608 1.00 50.28 83 ARG A O 1
ATOM 626 N N . GLN A 1 84 ? 12.841 -16.213 18.086 1.00 49.66 84 GLN A N 1
ATOM 627 C CA . GLN A 1 84 ? 11.641 -15.409 18.109 1.00 49.66 84 GLN A CA 1
ATOM 628 C C . GLN A 1 84 ? 11.106 -15.626 16.710 1.00 49.66 84 GLN A C 1
ATOM 630 O O . GLN A 1 84 ? 11.764 -15.247 15.737 1.00 49.66 84 GLN A O 1
ATOM 635 N N . LYS A 1 85 ? 9.999 -16.371 16.600 1.00 52.31 85 LYS A N 1
ATOM 636 C CA . LYS A 1 85 ? 9.236 -16.486 15.365 1.00 52.31 85 LYS A CA 1
ATOM 637 C C . LYS A 1 85 ? 8.980 -15.042 14.978 1.00 52.31 85 LYS A C 1
ATOM 639 O O . LYS A 1 85 ? 8.081 -14.409 15.527 1.00 52.31 85 LYS A O 1
ATOM 644 N N . ARG A 1 86 ? 9.834 -14.491 14.110 1.00 56.25 86 ARG A N 1
ATOM 645 C CA . ARG A 1 86 ? 9.576 -13.234 13.434 1.00 56.25 86 ARG A CA 1
ATOM 646 C C . ARG A 1 86 ? 8.224 -13.505 12.818 1.00 56.25 86 ARG A C 1
ATOM 648 O O . ARG A 1 86 ? 8.111 -14.424 12.007 1.00 56.25 86 ARG A O 1
ATOM 655 N N . LYS A 1 87 ? 7.190 -12.839 13.333 1.00 52.78 87 LYS A N 1
ATOM 656 C CA . LYS A 1 87 ? 5.872 -12.854 12.720 1.00 52.78 87 LYS A CA 1
ATOM 657 C C . LYS A 1 87 ? 6.140 -12.303 11.331 1.00 52.78 87 LYS A C 1
ATOM 659 O O . LYS A 1 87 ? 6.320 -11.103 11.162 1.00 52.78 87 LYS A O 1
ATOM 664 N N . SER A 1 88 ? 6.358 -13.203 10.381 1.00 55.72 88 SER A N 1
ATOM 665 C CA . SER A 1 88 ? 6.470 -12.854 8.983 1.00 55.72 88 SER A CA 1
ATOM 666 C C . SER A 1 88 ? 5.043 -12.517 8.613 1.00 55.72 88 SER A C 1
ATOM 668 O O . SER A 1 88 ? 4.257 -13.386 8.248 1.00 55.72 88 SER A O 1
ATOM 670 N N . THR A 1 89 ? 4.658 -11.272 8.878 1.00 62.69 89 THR A N 1
ATOM 671 C CA . THR A 1 89 ? 3.441 -10.721 8.314 1.00 62.69 89 THR A CA 1
ATOM 672 C C . THR A 1 89 ? 3.715 -10.682 6.822 1.00 62.69 89 THR A C 1
ATOM 674 O O . THR A 1 89 ? 4.451 -9.826 6.337 1.00 62.69 89 THR A O 1
ATOM 677 N N . ALA A 1 90 ? 3.252 -11.712 6.120 1.00 71.50 90 ALA A N 1
ATOM 678 C CA . ALA A 1 90 ? 3.358 -11.776 4.680 1.00 71.50 90 ALA A CA 1
ATOM 679 C C . ALA A 1 90 ? 2.464 -10.668 4.117 1.00 71.50 90 ALA A C 1
ATOM 681 O O . ALA A 1 90 ? 1.239 -10.738 4.220 1.00 71.50 90 ALA A O 1
ATOM 682 N N . PHE A 1 91 ? 3.078 -9.620 3.572 1.00 77.94 91 PHE A N 1
ATOM 683 C CA . PHE A 1 91 ? 2.360 -8.608 2.812 1.00 77.94 91 PHE A CA 1
ATOM 684 C C . PHE A 1 91 ? 2.028 -9.209 1.448 1.00 77.94 91 PHE A C 1
ATOM 686 O O . PHE A 1 91 ? 2.921 -9.503 0.658 1.00 77.94 91 PHE A O 1
ATOM 693 N N . LEU A 1 92 ? 0.741 -9.459 1.213 1.00 86.75 92 LEU A N 1
ATOM 694 C CA . LEU A 1 92 ? 0.241 -9.978 -0.065 1.00 86.75 92 LEU A CA 1
ATOM 695 C C . LEU A 1 92 ? -0.039 -8.859 -1.076 1.00 86.75 92 LEU A C 1
ATOM 697 O O . LEU A 1 92 ? -0.175 -9.126 -2.265 1.00 86.75 92 LEU A O 1
ATOM 701 N N . LEU A 1 93 ? -0.142 -7.617 -0.597 1.00 85.38 93 LEU A N 1
ATOM 702 C CA . LEU A 1 93 ? -0.350 -6.428 -1.413 1.00 85.38 93 LEU A CA 1
ATOM 703 C C . LEU A 1 93 ? 0.993 -5.774 -1.735 1.00 85.38 93 LEU A C 1
ATOM 705 O O . LEU A 1 93 ? 1.906 -5.766 -0.908 1.00 85.38 93 LEU A O 1
ATOM 709 N N . ASP A 1 94 ? 1.099 -5.192 -2.928 1.00 87.81 94 ASP A N 1
ATOM 710 C CA . ASP A 1 94 ? 2.251 -4.374 -3.289 1.00 87.81 94 ASP A CA 1
ATOM 711 C C . ASP A 1 94 ? 2.318 -3.095 -2.430 1.00 87.81 94 ASP A C 1
ATOM 713 O O . ASP A 1 94 ? 1.334 -2.671 -1.815 1.00 87.81 94 ASP A O 1
ATOM 717 N N . VAL A 1 95 ? 3.496 -2.467 -2.374 1.00 85.62 95 VAL A N 1
ATOM 718 C CA . VAL A 1 95 ? 3.751 -1.294 -1.518 1.00 85.62 95 VAL A CA 1
ATOM 719 C C . VAL A 1 95 ? 2.841 -0.118 -1.872 1.00 85.62 95 VAL A C 1
ATOM 721 O O . VAL A 1 95 ? 2.380 0.585 -0.975 1.00 85.62 95 VAL A O 1
ATOM 724 N N . ARG A 1 96 ? 2.539 0.087 -3.162 1.00 87.62 96 ARG A N 1
ATOM 725 C CA . ARG A 1 96 ? 1.698 1.206 -3.601 1.00 87.62 96 ARG A CA 1
ATOM 726 C C . ARG A 1 96 ? 0.255 0.991 -3.156 1.00 87.62 96 ARG A C 1
ATOM 728 O O . ARG A 1 96 ? -0.340 1.897 -2.580 1.00 87.62 96 ARG A O 1
ATOM 735 N N . ARG A 1 97 ? -0.287 -0.214 -3.354 1.00 88.94 97 ARG A N 1
ATOM 736 C CA . ARG A 1 97 ? -1.618 -0.575 -2.845 1.00 88.94 97 ARG A CA 1
ATOM 737 C C . ARG A 1 97 ? -1.691 -0.510 -1.327 1.00 88.94 97 ARG A C 1
ATOM 739 O O . ARG A 1 97 ? -2.637 0.062 -0.802 1.00 88.94 97 ARG A O 1
ATOM 746 N N . THR A 1 98 ? -0.680 -1.028 -0.636 1.00 91.88 98 THR A N 1
ATOM 747 C CA . THR A 1 98 ? -0.605 -0.974 0.831 1.00 91.88 98 THR A CA 1
ATOM 748 C C . THR A 1 98 ? -0.640 0.468 1.328 1.00 91.88 98 THR A C 1
ATOM 750 O O . THR A 1 98 ? -1.446 0.780 2.197 1.00 91.88 98 THR A O 1
ATOM 753 N N . SER A 1 99 ? 0.159 1.357 0.731 1.00 91.38 99 SER A N 1
ATOM 754 C CA . SER A 1 99 ? 0.217 2.772 1.112 1.00 91.38 99 SER A CA 1
ATOM 755 C C . SER A 1 99 ? -1.104 3.503 0.856 1.00 91.38 99 SER A C 1
ATOM 757 O O . SER A 1 99 ? -1.588 4.212 1.734 1.00 91.38 99 SER A O 1
ATOM 759 N N . ASN A 1 100 ? -1.738 3.286 -0.299 1.00 91.62 100 ASN A N 1
ATOM 760 C CA . ASN A 1 100 ? -3.038 3.893 -0.594 1.00 91.62 100 ASN A CA 1
ATOM 761 C C . ASN A 1 100 ? -4.120 3.418 0.388 1.00 91.62 100 ASN A C 1
ATOM 763 O O . ASN A 1 100 ? -4.881 4.234 0.907 1.00 91.62 100 ASN A O 1
ATOM 767 N N . CYS A 1 101 ? -4.164 2.113 0.679 1.00 90.69 101 CYS A N 1
ATOM 768 C CA . CYS A 1 101 ? -5.080 1.565 1.676 1.00 90.69 101 CYS A CA 1
ATOM 769 C C . CYS A 1 101 ? -4.785 2.115 3.074 1.00 90.69 101 CYS A C 1
ATOM 771 O O . CYS A 1 101 ? -5.715 2.414 3.810 1.00 90.69 101 CYS A O 1
ATOM 773 N N . GLU A 1 102 ? -3.520 2.279 3.451 1.00 89.75 102 GLU A N 1
ATOM 774 C CA . GLU A 1 102 ? -3.135 2.842 4.746 1.00 89.75 102 GLU A CA 1
ATOM 775 C C . GLU A 1 102 ? -3.602 4.297 4.901 1.00 89.75 102 GLU A C 1
ATOM 777 O O . GLU A 1 102 ? -4.188 4.646 5.929 1.00 89.75 102 GLU A O 1
ATOM 782 N N . ILE A 1 103 ? -3.425 5.127 3.867 1.00 91.25 103 ILE A N 1
ATOM 783 C CA . ILE A 1 103 ? -3.912 6.516 3.842 1.00 91.25 103 ILE A CA 1
ATOM 784 C C . ILE A 1 103 ? -5.433 6.548 3.995 1.00 91.25 103 ILE A C 1
ATOM 786 O O . ILE A 1 103 ? -5.962 7.259 4.854 1.00 91.25 103 ILE A O 1
ATOM 790 N N . LEU A 1 104 ? -6.130 5.743 3.192 1.00 91.44 104 LEU A N 1
ATOM 791 C CA . LEU A 1 104 ? -7.582 5.650 3.224 1.00 91.44 104 LEU A CA 1
ATOM 792 C C . LEU A 1 104 ? -8.072 5.224 4.612 1.00 91.44 104 LEU A C 1
ATOM 794 O O . LEU A 1 104 ? -8.905 5.903 5.209 1.00 91.44 104 LEU A O 1
ATOM 798 N N . LEU A 1 105 ? -7.520 4.141 5.160 1.00 88.88 105 LEU A N 1
ATOM 799 C CA . LEU A 1 105 ? -7.942 3.585 6.447 1.00 88.88 105 LEU A CA 1
ATOM 800 C C . LEU A 1 105 ? -7.651 4.534 7.614 1.00 88.88 105 LEU A C 1
ATOM 802 O O . LEU A 1 105 ? -8.450 4.624 8.544 1.00 88.88 105 LEU A O 1
ATOM 806 N N . THR A 1 106 ? -6.560 5.298 7.551 1.00 87.69 106 THR A N 1
ATOM 807 C CA . THR A 1 106 ? -6.242 6.307 8.573 1.00 87.69 106 THR A CA 1
ATOM 808 C C . THR A 1 106 ? -7.211 7.490 8.521 1.00 87.69 106 THR A C 1
ATOM 810 O O . THR A 1 106 ? -7.562 8.044 9.565 1.00 87.69 106 THR A O 1
ATOM 813 N N . SER A 1 107 ? -7.696 7.857 7.328 1.00 87.56 107 SER A N 1
ATOM 814 C CA . SER A 1 107 ? -8.656 8.957 7.157 1.00 87.56 107 SER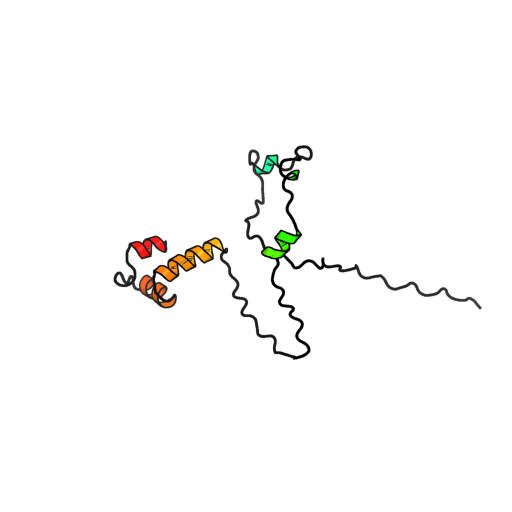 A CA 1
ATOM 815 C C . SER A 1 107 ? -10.020 8.678 7.801 1.00 87.56 107 SER A C 1
ATOM 817 O O . SER A 1 107 ? -10.656 9.607 8.299 1.00 87.56 107 SER A O 1
ATOM 819 N N . LEU A 1 108 ? -10.420 7.402 7.876 1.00 88.62 108 LEU A N 1
ATOM 820 C CA . LEU A 1 108 ? -11.672 6.956 8.495 1.00 88.62 108 LEU A CA 1
ATOM 821 C C . LEU A 1 108 ? -11.678 7.110 10.024 1.00 88.62 108 LEU A C 1
ATOM 823 O O . LEU A 1 108 ? -12.750 7.150 10.615 1.00 88.62 108 LEU A O 1
ATOM 827 N N . LYS A 1 109 ? -10.507 7.209 10.676 1.00 89.38 109 LYS A N 1
ATOM 828 C CA . LYS A 1 109 ? -10.367 7.275 12.149 1.00 89.38 109 LYS A CA 1
ATOM 829 C C . LYS A 1 109 ? -11.102 6.145 12.894 1.00 89.38 109 LYS A C 1
ATOM 831 O O . LYS A 1 109 ? -11.537 6.330 14.027 1.00 89.38 109 LYS A O 1
ATOM 836 N N . MET A 1 110 ? -11.213 4.977 12.268 1.00 89.62 110 MET A N 1
ATOM 837 C CA . MET A 1 110 ? -11.874 3.788 12.807 1.00 89.62 110 MET A CA 1
ATOM 838 C C . MET A 1 110 ? -10.881 2.628 12.875 1.00 89.62 110 MET A C 1
ATOM 840 O O . MET A 1 110 ? -9.986 2.498 12.036 1.00 89.62 110 MET A O 1
ATOM 844 N N . SER A 1 111 ? -11.041 1.748 13.859 1.00 91.12 111 SER A N 1
ATOM 845 C CA . SER A 1 111 ? -10.328 0.472 13.876 1.00 91.12 111 SER A CA 1
ATOM 846 C C . SER A 1 111 ? -10.820 -0.435 12.744 1.00 91.12 111 SER A C 1
ATOM 848 O O . SER A 1 111 ? -11.968 -0.358 12.305 1.00 91.12 111 SER A O 1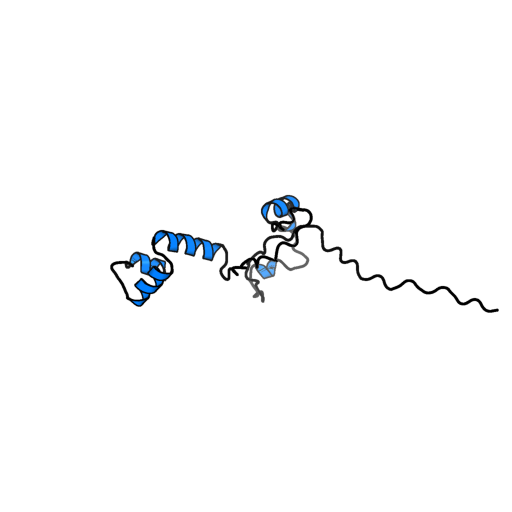
ATOM 850 N N . LYS A 1 112 ? -9.970 -1.368 12.294 1.00 85.88 112 LYS A N 1
ATOM 851 C CA . LYS A 1 112 ? -10.339 -2.352 11.259 1.00 85.88 112 LYS A CA 1
ATOM 852 C C . LYS A 1 112 ? -11.652 -3.078 11.584 1.00 85.88 112 LYS A C 1
ATOM 854 O O . LYS A 1 112 ? -12.461 -3.313 10.694 1.00 85.88 112 LYS A O 1
ATOM 859 N N . THR A 1 113 ? -11.843 -3.453 12.847 1.00 91.25 113 THR A N 1
ATOM 860 C CA . THR A 1 113 ? -13.053 -4.134 13.326 1.00 91.25 113 THR A CA 1
ATOM 861 C C . THR A 1 113 ? -14.289 -3.248 13.242 1.00 91.25 113 THR A C 1
ATOM 863 O O . THR A 1 113 ? -15.340 -3.735 12.844 1.00 91.25 113 THR A O 1
ATOM 866 N N . GLU A 1 114 ? -14.164 -1.956 13.551 1.00 91.25 114 GLU A N 1
ATOM 867 C CA . GLU A 1 114 ? -15.276 -1.004 13.457 1.00 91.25 114 GLU A CA 1
ATOM 868 C C . GLU A 1 114 ? -15.679 -0.736 12.010 1.00 91.25 114 GLU A C 1
ATOM 870 O O . GLU A 1 114 ? -16.870 -0.673 11.733 1.00 91.25 114 GLU A O 1
ATOM 875 N N . VAL A 1 115 ? -14.718 -0.626 11.082 1.00 89.94 115 VAL A N 1
ATOM 876 C CA . VAL A 1 115 ? -15.026 -0.441 9.651 1.00 89.94 115 VAL A CA 1
ATOM 877 C C . VAL A 1 115 ? -15.825 -1.630 9.119 1.00 89.94 115 VAL A C 1
ATOM 879 O O . VAL A 1 115 ? -16.835 -1.445 8.447 1.00 89.94 115 VAL A O 1
ATOM 882 N N . VAL A 1 116 ? -15.406 -2.856 9.450 1.00 91.81 116 VAL A N 1
ATOM 883 C CA . VAL A 1 116 ? -16.125 -4.071 9.037 1.00 91.81 116 VAL A CA 1
ATOM 884 C C . VAL A 1 116 ? -17.518 -4.121 9.663 1.00 91.81 116 VAL A C 1
ATOM 886 O O . VAL A 1 116 ? -18.478 -4.392 8.950 1.00 91.81 116 VAL A O 1
ATOM 889 N N . ALA A 1 117 ? -17.647 -3.831 10.961 1.00 93.19 117 ALA A N 1
ATOM 890 C CA . ALA A 1 117 ? -18.940 -3.833 11.643 1.00 93.19 117 ALA A CA 1
ATOM 891 C C . ALA A 1 117 ? -19.902 -2.788 11.055 1.00 93.19 117 ALA A C 1
ATOM 893 O O . ALA A 1 117 ? -21.017 -3.137 10.685 1.00 93.19 117 ALA A O 1
ATOM 894 N N . ALA A 1 118 ? -19.445 -1.546 10.872 1.00 91.31 118 ALA A N 1
ATOM 895 C CA . ALA A 1 118 ? -20.249 -0.475 10.284 1.00 91.31 118 ALA A CA 1
ATOM 896 C C . ALA A 1 118 ? -20.703 -0.803 8.852 1.00 91.31 118 ALA A C 1
ATOM 898 O O . ALA A 1 118 ? -21.832 -0.491 8.484 1.00 91.31 118 ALA A O 1
ATOM 899 N N . LEU A 1 119 ? -19.860 -1.477 8.060 1.00 90.00 119 LEU A N 1
ATOM 900 C CA . LEU A 1 119 ? -20.226 -1.934 6.719 1.00 90.00 119 LEU A CA 1
ATOM 901 C C . LEU A 1 119 ? -21.252 -3.079 6.750 1.00 90.00 119 LEU A C 1
ATOM 903 O O . LEU A 1 119 ? -22.161 -3.104 5.926 1.00 90.00 119 LEU A O 1
ATOM 907 N N . MET A 1 120 ? -21.122 -4.021 7.692 1.00 91.81 120 MET A N 1
ATOM 908 C CA . MET A 1 120 ? -22.079 -5.124 7.863 1.00 91.81 120 MET A CA 1
ATOM 909 C C . MET A 1 120 ? -23.438 -4.650 8.395 1.00 91.81 120 MET A C 1
ATOM 911 O O . MET A 1 120 ? -24.460 -5.233 8.042 1.00 91.81 120 MET A O 1
ATOM 915 N N . GLU A 1 121 ? -23.448 -3.608 9.225 1.00 93.19 121 GLU A N 1
ATOM 916 C CA . GLU A 1 121 ? -24.652 -3.010 9.818 1.00 93.19 121 GLU A CA 1
ATOM 917 C C . GLU A 1 121 ? -25.259 -1.891 8.955 1.00 93.19 121 GLU A C 1
ATOM 919 O O . GLU A 1 121 ? -26.348 -1.417 9.267 1.00 93.19 121 GLU A O 1
ATOM 924 N N . MET A 1 122 ? -24.584 -1.486 7.870 1.00 87.38 122 MET A N 1
ATOM 925 C CA . MET A 1 122 ? -24.953 -0.338 7.027 1.00 87.38 122 MET A CA 1
ATOM 926 C C . MET A 1 122 ? -25.175 0.950 7.846 1.00 87.38 122 MET A C 1
ATOM 928 O O . MET A 1 122 ? -26.145 1.679 7.647 1.00 87.38 122 MET A O 1
ATOM 932 N N . ASP A 1 123 ? -24.273 1.222 8.794 1.00 88.50 123 ASP A N 1
ATOM 933 C CA . ASP A 1 123 ? -24.370 2.356 9.722 1.00 88.50 123 ASP A CA 1
ATOM 934 C C . ASP A 1 123 ? -23.953 3.676 9.046 1.00 88.50 123 ASP A C 1
ATOM 936 O O . ASP A 1 123 ? -22.782 4.076 9.075 1.00 88.50 123 ASP A O 1
ATOM 940 N N . GLU A 1 124 ? -24.934 4.374 8.465 1.00 84.06 124 GLU A N 1
ATOM 941 C CA . GLU A 1 124 ? -24.771 5.681 7.805 1.00 84.06 124 GLU A CA 1
ATOM 942 C C . GLU A 1 124 ? -24.255 6.790 8.746 1.00 84.06 124 GLU A C 1
ATOM 944 O O . GLU A 1 124 ? -23.729 7.808 8.290 1.00 84.06 124 GLU A O 1
ATOM 949 N N . GLY A 1 125 ? -24.367 6.604 10.069 1.00 85.38 125 GLY A N 1
ATOM 950 C CA . GLY A 1 125 ? -23.833 7.536 11.063 1.00 85.38 125 GLY A CA 1
ATOM 951 C C . GLY A 1 125 ? -22.317 7.428 11.244 1.00 85.38 125 GLY A C 1
ATOM 952 O O . GLY A 1 125 ? -21.678 8.398 11.660 1.00 85.38 125 GLY A O 1
ATOM 953 N N . LYS A 1 126 ? -21.730 6.267 10.924 1.00 86.44 126 LYS A N 1
ATOM 954 C CA . LYS A 1 126 ? -20.282 6.008 11.028 1.00 86.44 126 LYS A CA 1
ATOM 955 C C . LYS A 1 126 ? -19.579 5.972 9.674 1.00 86.44 126 LYS A C 1
ATOM 957 O O . LY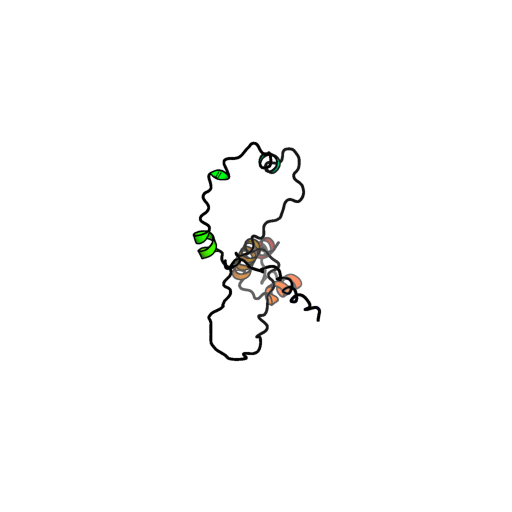S A 1 126 ? -18.443 6.430 9.585 1.00 86.44 126 LYS A O 1
ATOM 962 N N . LEU A 1 127 ? -20.235 5.458 8.632 1.00 89.69 127 LEU A N 1
ATOM 963 C CA . LEU A 1 127 ? -19.753 5.504 7.252 1.00 89.69 127 LEU A CA 1
ATOM 964 C C . LEU A 1 127 ? -20.713 6.337 6.403 1.00 89.69 127 LEU A C 1
ATOM 966 O O . LEU A 1 127 ? -21.809 5.899 6.072 1.00 89.69 127 LEU A O 1
ATOM 970 N N . ASN A 1 128 ? -20.274 7.529 6.008 1.00 89.06 128 ASN A N 1
ATOM 971 C CA . ASN A 1 128 ? -21.011 8.345 5.050 1.00 89.06 128 ASN A CA 1
ATOM 972 C C . ASN A 1 128 ? -20.742 7.896 3.600 1.00 89.06 128 ASN A C 1
ATOM 974 O O . ASN A 1 128 ? -19.795 7.162 3.316 1.00 89.06 128 ASN A O 1
ATOM 978 N N . GLU A 1 129 ? -21.547 8.392 2.662 1.00 88.19 129 GLU A N 1
ATOM 979 C CA . GLU A 1 129 ? -21.468 8.044 1.235 1.00 88.19 129 GLU A CA 1
ATOM 980 C C . GLU A 1 129 ? -20.071 8.279 0.626 1.00 88.19 129 GLU A C 1
ATOM 982 O O . GLU A 1 129 ? -19.567 7.453 -0.131 1.00 88.19 129 GLU A O 1
ATOM 987 N N . SER A 1 130 ? -19.392 9.358 1.027 1.00 88.06 130 SER A N 1
ATOM 988 C CA . SER A 1 130 ? -18.031 9.683 0.569 1.00 88.06 130 SER A CA 1
ATOM 989 C C . SER A 1 130 ? -16.982 8.656 1.029 1.00 88.06 130 SER A C 1
ATOM 991 O O . SER A 1 130 ? -16.097 8.259 0.265 1.00 88.06 130 SER A O 1
ATOM 993 N N . ALA A 1 131 ? -17.093 8.179 2.271 1.00 87.62 131 ALA A N 1
ATOM 994 C CA . ALA A 1 131 ? -16.220 7.142 2.811 1.00 87.62 131 ALA A CA 1
ATOM 995 C C . ALA A 1 131 ? -16.475 5.776 2.154 1.00 87.62 131 ALA A C 1
ATOM 997 O O . ALA A 1 131 ? -15.525 5.035 1.895 1.00 87.62 131 ALA A O 1
ATOM 998 N N . ILE A 1 132 ? -17.739 5.466 1.850 1.00 88.50 132 ILE A N 1
ATOM 999 C CA . ILE A 1 132 ? -18.127 4.246 1.131 1.00 88.50 132 ILE A CA 1
ATOM 1000 C C . ILE A 1 132 ? -17.549 4.256 -0.285 1.00 88.50 132 ILE A C 1
ATOM 1002 O O . ILE A 1 132 ? -16.934 3.272 -0.688 1.00 88.50 132 ILE A O 1
ATOM 1006 N N . GLU A 1 133 ? -17.682 5.366 -1.013 1.00 89.38 133 GLU A N 1
ATOM 1007 C CA . GLU A 1 133 ? -17.128 5.475 -2.368 1.00 89.38 133 GLU A CA 1
ATOM 1008 C C . GLU A 1 133 ? -15.597 5.386 -2.363 1.00 89.38 133 GLU A C 1
ATOM 1010 O O . GLU A 1 133 ? -15.008 4.796 -3.261 1.00 89.38 133 GLU A O 1
ATOM 1015 N N . SER A 1 134 ? -14.942 5.889 -1.314 1.00 87.94 134 SER A N 1
ATOM 1016 C CA . SER A 1 134 ? -13.492 5.740 -1.165 1.00 87.94 134 SER A CA 1
ATOM 1017 C C . SER A 1 134 ? -13.069 4.272 -0.995 1.00 87.94 134 SER A C 1
ATOM 1019 O O . SER A 1 134 ? -12.016 3.887 -1.494 1.00 87.94 134 SER A O 1
ATOM 1021 N N . LEU A 1 135 ? -13.865 3.456 -0.291 1.00 87.19 135 LEU A N 1
ATOM 1022 C CA . LEU A 1 135 ? -13.590 2.040 0.010 1.00 87.19 135 LEU A CA 1
ATOM 1023 C C . LEU A 1 135 ? -13.915 1.064 -1.135 1.00 87.19 135 LEU A C 1
ATOM 1025 O O . LEU A 1 135 ? -13.590 -0.122 -1.014 1.00 87.19 135 LEU A O 1
ATOM 1029 N N . ARG A 1 136 ? -14.585 1.540 -2.186 1.00 83.56 136 ARG A N 1
ATOM 1030 C CA . ARG A 1 136 ? -15.062 0.751 -3.326 1.00 83.56 136 ARG A CA 1
ATOM 1031 C C . ARG A 1 136 ? -13.940 0.349 -4.285 1.00 83.56 136 ARG A C 1
ATOM 1033 O O . ARG A 1 136 ? -14.027 -0.787 -4.808 1.00 83.56 136 ARG A O 1
#

pLDDT: mean 71.44, std 17.82, range [37.31, 93.19]

Secondary structure (DSSP, 8-state):
-PPPPPPPPPPPPP-----SSPPBPP--PPP-SSPPTTSGGGGS--TT---SGGG----HHHHHHHHB------------------------S-HHHHHHHHHHHHHTT--HHHHHHHHHHT-TTTS-HHHHHHH-

InterPro domains:
  IPR015425 Formin, FH2 domain [PF02181] (21-135)
  IPR015425 Formin, FH2 domain [PS51444] (14-136)
  IPR042201 Formin, FH2 domain superfamily [G3DSA:1.20.58.2220] (15-136)
  IPR051144 Formin homology domain-containing protein [PTHR45733] (3-135)

Foldseek 3Di:
DDDDDDDDDDDDDPPPPPPPQADFADDPDDDDPDDDPVDPVVVVPDPPDDPDVVVPPDDPVVRSVVGGDCPVPPDDDDDPPPPPPPPCPPDPDDPVVVVLVVVLVVVLVDDPVVVVVCVVVVPCVSAPPVNVVSVD